Protein AF-A0A535DC11-F1 (afdb_monomer)

Secondary structure (DSSP, 8-state):
-EEE-STTHHHHHHHHHHHHHH--S---EEE--TTSTTTS-STHHHHHHTT---EEE---HHHH-TTTTSTT--GGGS-HHHHHHHHHHHHHHHHHHT-

Foldseek 3Di:
DKAFAPLLVVVSVLLVVLLVVQAPQDDDYDHHDCPPPPRLPDPVVVCVVVVHRDIDDDPPCVVPPPCPPHPPPDPVPDPVVSVVRSVRSNVSSVVVVVD

Structure (mmCIF, N/CA/C/O backbone):
data_AF-A0A535DC11-F1
#
_entry.id   AF-A0A535DC11-F1
#
loop_
_atom_site.group_PDB
_atom_site.id
_atom_site.type_symbol
_atom_site.label_atom_id
_atom_site.label_alt_id
_atom_site.label_comp_id
_atom_site.label_asym_id
_atom_site.label_entity_id
_atom_site.label_seq_id
_atom_site.pdbx_PDB_ins_code
_atom_site.Cartn_x
_atom_site.Cartn_y
_atom_site.Cartn_z
_atom_site.occupancy
_atom_site.B_iso_or_equiv
_atom_site.auth_seq_id
_atom_site.auth_comp_id
_atom_site.auth_asym_id
_atom_site.auth_atom_id
_atom_site.pdbx_PDB_model_num
ATOM 1 N N . LEU A 1 1 ? -1.008 -6.342 -1.145 1.00 96.25 1 LEU A N 1
ATOM 2 C CA . LEU A 1 1 ? -0.482 -6.449 0.231 1.00 96.25 1 LEU A CA 1
ATOM 3 C C . LEU A 1 1 ? -0.591 -5.083 0.890 1.00 96.25 1 LEU A C 1
ATOM 5 O O . LEU A 1 1 ? -0.094 -4.120 0.324 1.00 96.25 1 LEU A O 1
ATOM 9 N N . PHE A 1 2 ? -1.243 -5.000 2.045 1.00 98.38 2 PHE A N 1
ATOM 10 C CA . PHE A 1 2 ? -1.210 -3.828 2.917 1.00 98.38 2 PHE A CA 1
ATOM 11 C C . PHE A 1 2 ? -0.053 -4.009 3.902 1.00 98.38 2 PHE A C 1
ATOM 13 O O . PHE A 1 2 ? 0.011 -5.022 4.595 1.00 98.38 2 PHE A O 1
ATOM 20 N N . VAL A 1 3 ? 0.879 -3.065 3.937 1.00 98.12 3 VAL A N 1
ATOM 21 C CA . VAL A 1 3 ? 2.065 -3.108 4.797 1.00 98.12 3 VAL A CA 1
ATOM 22 C C . VAL A 1 3 ? 2.003 -1.945 5.772 1.00 98.12 3 VAL A C 1
ATOM 24 O O . VAL A 1 3 ? 1.769 -0.808 5.361 1.00 98.12 3 VAL A O 1
ATOM 27 N N . SER A 1 4 ? 2.235 -2.214 7.054 1.00 98.56 4 SER A N 1
ATOM 28 C CA . SER A 1 4 ? 2.381 -1.173 8.069 1.00 98.56 4 SER A CA 1
ATOM 29 C C . SER A 1 4 ? 3.508 -1.478 9.061 1.00 98.56 4 SER A C 1
ATOM 31 O O . SER A 1 4 ? 3.950 -2.623 9.182 1.00 98.56 4 SER A O 1
ATOM 33 N N . ASN A 1 5 ? 3.937 -0.478 9.836 1.00 98.31 5 ASN A N 1
ATOM 34 C CA . ASN A 1 5 ? 4.663 -0.726 11.080 1.00 98.31 5 ASN A CA 1
ATOM 35 C C . ASN A 1 5 ? 3.682 -1.166 12.186 1.00 98.31 5 ASN A C 1
ATOM 37 O O . ASN A 1 5 ? 2.455 -1.136 12.007 1.00 98.31 5 ASN A O 1
ATOM 41 N N . PHE A 1 6 ? 4.197 -1.592 13.343 1.00 98.38 6 PHE A N 1
ATOM 42 C CA . PHE A 1 6 ? 3.339 -2.005 14.460 1.00 98.38 6 PHE A CA 1
ATOM 43 C C . PHE A 1 6 ? 2.463 -0.867 15.001 1.00 98.38 6 PHE A C 1
ATOM 45 O O . PHE A 1 6 ? 1.303 -1.117 15.329 1.00 98.38 6 PHE A O 1
ATOM 52 N N . GLY A 1 7 ? 2.978 0.368 15.045 1.00 97.81 7 GLY A N 1
ATOM 53 C CA . GLY A 1 7 ? 2.223 1.544 15.498 1.00 97.81 7 GLY A CA 1
ATOM 54 C C . GLY A 1 7 ? 1.011 1.859 14.614 1.00 97.81 7 GLY A C 1
ATOM 55 O O . GLY A 1 7 ? -0.048 2.222 15.114 1.00 97.81 7 GLY A O 1
ATOM 56 N N . SER A 1 8 ? 1.123 1.609 13.310 1.00 98.56 8 SER A N 1
ATOM 57 C CA . SER A 1 8 ? 0.063 1.831 12.318 1.00 98.56 8 SER A CA 1
ATOM 58 C C . SER A 1 8 ? -0.848 0.613 12.116 1.00 98.56 8 SER A C 1
ATOM 60 O O . SER A 1 8 ? -1.738 0.632 11.265 1.00 98.56 8 SER A O 1
ATOM 62 N N . ARG A 1 9 ? -0.673 -0.465 12.896 1.00 98.44 9 ARG A N 1
ATOM 63 C CA . ARG A 1 9 ? -1.478 -1.693 12.771 1.00 98.44 9 ARG A CA 1
ATOM 64 C C . ARG A 1 9 ? -2.991 -1.461 12.919 1.00 98.44 9 ARG A C 1
ATOM 66 O O . ARG A 1 9 ? -3.728 -2.106 12.170 1.00 98.44 9 ARG A O 1
ATOM 73 N N . PRO A 1 10 ? -3.492 -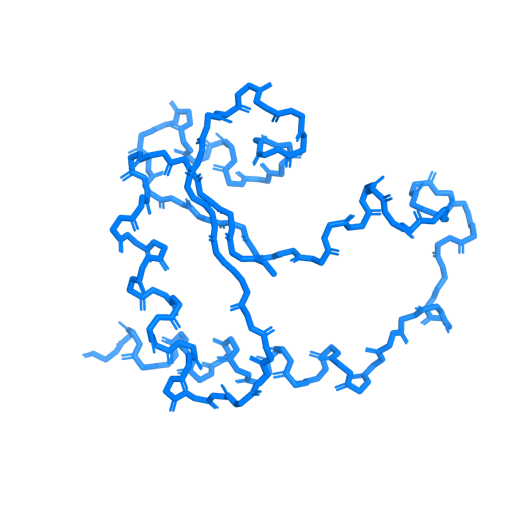0.606 13.838 1.00 98.50 10 PRO A N 1
ATOM 74 C CA . PRO A 1 10 ? -4.924 -0.313 13.917 1.00 98.50 10 PRO A CA 1
ATOM 75 C C . PRO A 1 10 ? -5.463 0.313 12.624 1.00 98.50 10 PRO A C 1
ATOM 77 O O . PRO A 1 10 ? -6.450 -0.183 12.087 1.00 98.50 10 PRO A O 1
ATOM 80 N N . LEU A 1 11 ? -4.755 1.312 12.076 1.00 98.31 11 LEU A N 1
ATOM 81 C CA . LEU A 1 11 ? -5.084 1.942 10.792 1.00 98.31 11 LEU A CA 1
ATOM 82 C C . LEU A 1 11 ? -5.106 0.906 9.659 1.00 98.31 11 LEU A C 1
ATOM 84 O O . LEU A 1 11 ? -6.054 0.850 8.881 1.00 98.31 11 LEU A O 1
ATOM 88 N N . MET A 1 12 ? -4.089 0.043 9.589 1.00 98.56 12 MET A N 1
ATOM 89 C CA . MET A 1 12 ? -4.013 -1.002 8.567 1.00 98.56 12 MET A CA 1
ATOM 90 C C . MET A 1 12 ? -5.190 -1.978 8.642 1.00 98.56 12 MET A C 1
ATOM 92 O O . MET A 1 12 ? -5.757 -2.323 7.610 1.00 98.56 12 MET A O 1
ATOM 96 N N . ARG A 1 13 ? -5.574 -2.424 9.845 1.00 98.50 13 ARG A N 1
ATOM 97 C CA . ARG A 1 13 ? -6.729 -3.319 10.024 1.00 98.50 13 ARG A CA 1
ATOM 98 C C . ARG A 1 13 ? -8.022 -2.663 9.557 1.00 98.50 13 ARG A C 1
ATOM 100 O O . ARG A 1 13 ? -8.739 -3.274 8.774 1.00 98.50 13 ARG A O 1
ATOM 107 N N . GLN A 1 14 ? -8.254 -1.416 9.964 1.00 98.44 14 GLN A N 1
ATOM 108 C CA . GLN A 1 14 ? -9.426 -0.649 9.549 1.00 98.44 14 GLN A CA 1
ATOM 109 C C . GLN A 1 14 ? -9.490 -0.494 8.020 1.00 98.44 14 GLN A C 1
ATOM 111 O O . GLN A 1 14 ? -10.540 -0.708 7.414 1.00 98.44 14 GLN A O 1
ATOM 116 N N . ALA A 1 15 ? -8.359 -0.182 7.381 1.00 98.44 15 ALA A N 1
ATOM 117 C CA . ALA A 1 15 ? -8.269 -0.075 5.928 1.00 98.44 15 ALA A CA 1
ATOM 118 C C . ALA A 1 15 ? -8.556 -1.413 5.226 1.00 98.44 15 ALA A C 1
ATOM 120 O O . ALA A 1 15 ? -9.343 -1.457 4.286 1.00 98.44 15 ALA A O 1
ATOM 121 N N . VAL A 1 16 ? -7.974 -2.518 5.700 1.00 98.56 16 VAL A N 1
ATOM 122 C CA . VAL A 1 16 ? -8.177 -3.857 5.116 1.00 98.56 16 VAL A CA 1
ATOM 123 C C . VAL A 1 16 ? -9.620 -4.331 5.273 1.00 98.56 16 VAL A C 1
ATOM 125 O O . VAL A 1 16 ? -10.182 -4.893 4.335 1.00 98.56 16 VAL A O 1
ATOM 128 N N . GLU A 1 17 ? -10.225 -4.114 6.440 1.00 98.25 17 GLU A N 1
ATOM 129 C CA . GLU A 1 17 ? -11.632 -4.440 6.691 1.00 98.25 17 GLU A CA 1
ATOM 130 C C . GLU A 1 17 ? -12.556 -3.629 5.778 1.00 98.25 17 GLU A C 1
ATOM 132 O O . GLU A 1 17 ? -13.420 -4.208 5.119 1.00 98.25 17 GLU A O 1
ATOM 137 N N . SER A 1 18 ? -12.317 -2.319 5.658 1.00 98.38 18 SER A N 1
ATOM 138 C CA . SER A 1 18 ? -13.065 -1.455 4.742 1.00 98.38 18 SER A CA 1
ATOM 139 C C . SER A 1 18 ? -12.895 -1.897 3.283 1.00 98.38 18 SER A C 1
ATOM 141 O O . SER A 1 18 ? -13.888 -2.105 2.592 1.00 98.38 18 SER A O 1
ATOM 143 N N . PHE A 1 19 ? -11.665 -2.156 2.823 1.00 98.62 19 PHE A N 1
ATOM 144 C CA . PHE A 1 19 ? -11.396 -2.620 1.457 1.00 98.62 19 PHE A CA 1
ATOM 145 C C . PHE A 1 19 ? -12.135 -3.922 1.129 1.00 98.62 19 PHE A C 1
ATOM 147 O O . PHE A 1 19 ? -12.759 -4.024 0.074 1.00 98.62 19 PHE A O 1
ATOM 154 N N . ARG A 1 20 ? -12.114 -4.903 2.042 1.00 97.94 20 ARG A N 1
ATOM 155 C CA . ARG A 1 20 ? -12.829 -6.182 1.879 1.00 97.94 20 ARG A CA 1
ATOM 156 C C . ARG A 1 20 ? -14.345 -6.011 1.800 1.00 97.94 20 ARG A C 1
ATOM 158 O O . ARG A 1 20 ? -15.005 -6.826 1.172 1.00 97.94 20 ARG A O 1
ATOM 165 N N . GLY A 1 21 ? -14.897 -4.958 2.402 1.00 97.38 21 GLY A N 1
ATOM 166 C CA . GLY A 1 21 ? -16.310 -4.610 2.253 1.00 97.38 21 GLY A CA 1
ATOM 167 C C . GLY A 1 21 ? -16.665 -3.982 0.899 1.00 97.38 21 GLY A C 1
ATOM 168 O O . GLY A 1 21 ? -17.845 -3.878 0.582 1.00 97.38 21 GLY A O 1
ATOM 169 N N . GLN A 1 22 ? -15.674 -3.546 0.114 1.00 97.62 22 GLN A N 1
ATOM 170 C CA . GLN A 1 22 ? -15.864 -2.808 -1.144 1.00 97.62 22 GLN A CA 1
ATOM 171 C C . GLN A 1 22 ? -15.373 -3.575 -2.381 1.00 97.62 22 GLN A C 1
ATOM 173 O O . GLN A 1 22 ? -15.685 -3.192 -3.507 1.00 97.62 22 GLN A O 1
ATOM 178 N N . SER A 1 23 ? -14.572 -4.628 -2.201 1.00 96.75 23 SER A N 1
ATOM 179 C CA . SER A 1 23 ? -13.962 -5.377 -3.298 1.00 96.75 23 SER A CA 1
ATOM 180 C C . SER A 1 23 ? -13.635 -6.813 -2.898 1.00 96.75 23 SER A C 1
ATOM 182 O O . SER A 1 23 ? -13.026 -7.054 -1.859 1.00 96.75 23 SER A O 1
ATOM 184 N N . ASP A 1 24 ? -13.920 -7.750 -3.804 1.00 96.25 24 ASP A N 1
ATOM 185 C CA . ASP A 1 24 ? -13.497 -9.155 -3.706 1.00 96.25 24 ASP A CA 1
ATOM 186 C C . ASP A 1 24 ? -12.055 -9.378 -4.208 1.00 96.25 24 ASP A C 1
ATOM 188 O O . ASP A 1 24 ? -11.621 -10.510 -4.438 1.00 96.25 24 ASP A O 1
ATOM 192 N N . PHE A 1 25 ? -11.297 -8.309 -4.482 1.00 97.38 25 PHE A N 1
ATOM 193 C CA . PHE A 1 25 ? -9.896 -8.451 -4.870 1.00 97.38 25 PHE A CA 1
ATOM 194 C C . PHE A 1 25 ? -9.083 -9.035 -3.697 1.00 97.38 25 PHE A C 1
ATOM 196 O O . PHE A 1 25 ? -9.189 -8.534 -2.576 1.00 97.38 25 PHE A O 1
ATOM 203 N N . PRO A 1 26 ? -8.255 -10.074 -3.920 1.00 96.38 26 PRO A N 1
ATOM 204 C CA . PRO A 1 26 ? -7.525 -10.726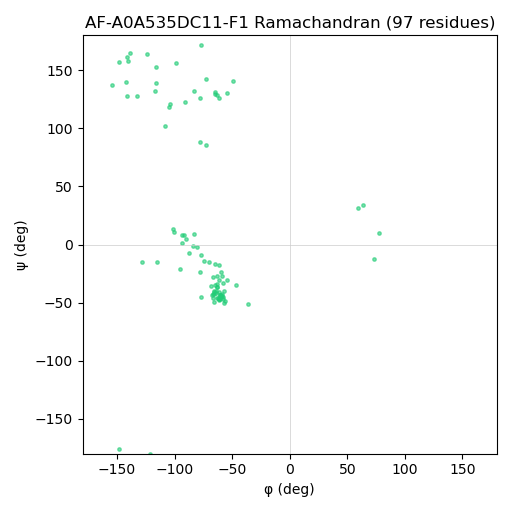 -2.839 1.00 96.38 26 PRO A CA 1
ATOM 205 C C . PRO A 1 26 ? -6.515 -9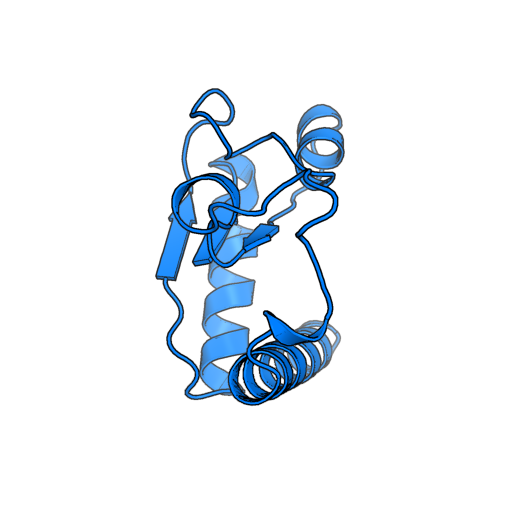.772 -2.195 1.00 96.38 26 PRO A C 1
ATOM 207 O O . PRO A 1 26 ? -5.692 -9.156 -2.878 1.00 96.38 26 PRO A O 1
ATOM 210 N N . VAL A 1 27 ? -6.553 -9.677 -0.863 1.00 96.25 27 VAL A N 1
ATOM 211 C CA . VAL A 1 27 ? -5.652 -8.821 -0.085 1.00 96.25 27 VAL A CA 1
ATOM 212 C C . VAL A 1 27 ? -5.049 -9.555 1.103 1.00 96.25 27 VAL A C 1
ATOM 214 O O . VAL A 1 27 ? -5.750 -10.097 1.960 1.00 96.25 27 VAL A O 1
ATOM 217 N N . GLU A 1 28 ? -3.726 -9.477 1.167 1.00 97.31 28 GLU A N 1
ATOM 218 C CA . GLU A 1 28 ? -2.920 -9.821 2.333 1.00 97.31 28 GLU A CA 1
ATOM 219 C C . GLU A 1 28 ? -2.559 -8.557 3.109 1.00 97.31 28 GLU A C 1
ATOM 221 O O . GLU A 1 28 ? -2.491 -7.468 2.525 1.00 97.31 28 GLU A O 1
ATOM 226 N N . ALA A 1 29 ? -2.275 -8.701 4.403 1.00 98.00 29 ALA A N 1
ATOM 227 C CA . ALA A 1 29 ? -1.859 -7.595 5.256 1.00 98.00 29 ALA A CA 1
ATOM 228 C C . ALA A 1 29 ? -0.787 -8.021 6.262 1.00 98.00 29 ALA A C 1
ATOM 230 O O . ALA A 1 29 ? -0.887 -9.090 6.864 1.00 98.00 29 ALA A O 1
ATOM 231 N N . ILE A 1 30 ? 0.210 -7.166 6.484 1.00 98.00 30 ILE A N 1
ATOM 232 C CA . ILE A 1 30 ? 1.285 -7.412 7.443 1.00 98.00 30 ILE A CA 1
ATOM 233 C C . ILE A 1 30 ? 1.676 -6.128 8.177 1.00 98.00 30 ILE A C 1
ATOM 235 O O . ILE A 1 30 ? 1.990 -5.111 7.566 1.00 98.00 30 ILE A O 1
ATOM 239 N N . ALA A 1 31 ? 1.692 -6.208 9.508 1.00 98.38 31 ALA A N 1
ATOM 240 C CA . ALA A 1 31 ? 2.335 -5.217 10.359 1.00 98.38 31 ALA A CA 1
ATOM 241 C C . ALA A 1 31 ? 3.658 -5.807 10.856 1.00 98.38 31 ALA A C 1
ATOM 243 O O . ALA A 1 31 ? 3.644 -6.879 11.467 1.00 98.38 31 ALA A O 1
ATOM 244 N N . THR A 1 32 ? 4.781 -5.154 10.571 1.00 97.94 32 THR A N 1
ATOM 245 C CA . THR A 1 32 ? 6.119 -5.678 10.893 1.00 97.94 32 THR A CA 1
ATOM 246 C C . THR A 1 32 ? 7.111 -4.553 11.202 1.00 97.94 32 THR A C 1
ATOM 248 O O . THR A 1 32 ? 6.731 -3.386 11.284 1.00 97.94 32 THR A O 1
ATOM 251 N N . PHE A 1 33 ? 8.377 -4.895 11.434 1.00 97.19 33 PHE A N 1
ATOM 252 C CA . PHE A 1 33 ? 9.428 -3.924 11.715 1.00 97.19 33 PHE A CA 1
ATOM 253 C C . PHE A 1 33 ? 9.838 -3.134 10.468 1.00 97.19 33 PHE A C 1
ATOM 255 O O . PHE A 1 33 ? 9.978 -3.693 9.384 1.00 97.19 33 PHE A O 1
ATOM 262 N N . GLU A 1 34 ? 10.125 -1.846 10.652 1.00 95.38 34 GLU A N 1
ATOM 263 C CA . GLU A 1 34 ? 10.505 -0.918 9.574 1.00 95.38 34 GLU A CA 1
ATOM 264 C C . GLU A 1 34 ? 11.855 -1.258 8.929 1.00 95.38 34 GLU A C 1
ATOM 266 O O . GLU A 1 34 ? 12.065 -0.981 7.751 1.00 95.38 34 GLU A O 1
ATOM 271 N N . TRP A 1 35 ? 12.753 -1.895 9.689 1.00 94.19 35 TRP A N 1
ATOM 272 C CA . TRP A 1 35 ? 14.080 -2.309 9.223 1.00 94.19 35 TRP A CA 1
ATOM 273 C C . TRP A 1 35 ? 14.056 -3.561 8.339 1.00 94.19 35 TRP A C 1
ATOM 275 O O . TRP A 1 35 ? 15.077 -3.905 7.742 1.00 94.19 35 TRP A O 1
ATOM 285 N N . VAL A 1 36 ? 12.913 -4.249 8.236 1.00 95.88 36 VAL A N 1
ATOM 286 C CA . VAL A 1 36 ? 12.754 -5.316 7.245 1.00 95.88 36 VAL A CA 1
ATOM 287 C C . VAL A 1 36 ? 12.870 -4.681 5.853 1.00 95.88 36 VAL A C 1
ATOM 289 O O . VAL A 1 36 ? 12.169 -3.702 5.578 1.00 95.88 36 VAL A O 1
ATOM 292 N N . PRO A 1 37 ? 13.730 -5.209 4.960 1.00 94.44 37 PRO A N 1
ATOM 293 C CA . PRO A 1 37 ? 13.881 -4.671 3.613 1.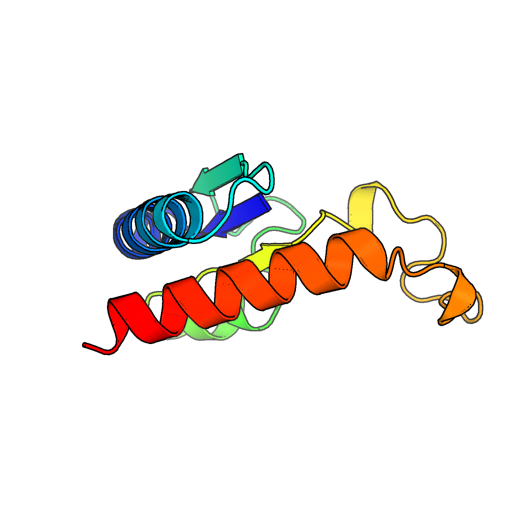00 94.44 37 PRO A CA 1
ATOM 294 C C . PRO A 1 37 ? 12.532 -4.483 2.908 1.00 94.44 37 PRO A C 1
ATOM 296 O O . PRO A 1 37 ? 11.615 -5.281 3.085 1.00 94.44 37 PRO A O 1
ATOM 299 N N . GLY A 1 38 ? 12.389 -3.395 2.153 1.00 92.50 38 GLY A N 1
ATOM 300 C CA . GLY A 1 38 ? 11.162 -3.054 1.427 1.00 92.50 38 GLY A CA 1
ATOM 301 C C . GLY A 1 38 ? 9.984 -2.554 2.276 1.00 92.50 38 GLY A C 1
ATOM 302 O O . GLY A 1 38 ? 9.041 -2.011 1.705 1.00 92.50 38 GLY A O 1
ATOM 303 N N . VAL A 1 39 ? 10.007 -2.682 3.610 1.00 95.62 39 VAL A N 1
ATOM 304 C CA . VAL A 1 39 ? 8.866 -2.292 4.462 1.00 95.62 39 VAL A CA 1
ATOM 305 C C . VAL A 1 39 ? 8.778 -0.788 4.651 1.00 95.62 39 VAL A C 1
ATOM 307 O O . VAL A 1 39 ? 7.687 -0.252 4.527 1.00 95.62 39 VAL A O 1
ATOM 310 N N . GLY A 1 40 ? 9.888 -0.106 4.936 1.00 95.06 40 GLY A N 1
ATOM 311 C CA . GLY A 1 40 ? 9.932 1.347 5.160 1.00 95.06 40 GLY A CA 1
ATOM 312 C C . GLY A 1 40 ? 10.449 2.170 3.975 1.00 95.06 40 GLY A C 1
ATOM 313 O O . GLY A 1 40 ? 10.829 3.315 4.167 1.00 95.06 40 GLY A O 1
ATOM 314 N N . TRP A 1 41 ? 10.551 1.592 2.772 1.00 95.06 41 TRP A N 1
ATOM 315 C CA . TRP A 1 41 ? 11.294 2.193 1.646 1.00 95.06 41 TRP A CA 1
ATOM 316 C C . TRP A 1 41 ? 10.460 3.079 0.706 1.00 95.06 41 TRP A C 1
ATOM 318 O O . TRP A 1 41 ? 10.953 3.477 -0.345 1.00 95.06 41 TRP A O 1
ATOM 328 N N . SER A 1 42 ? 9.207 3.372 1.055 1.00 96.00 42 SER A N 1
ATOM 329 C CA . SER A 1 42 ? 8.353 4.310 0.313 1.00 96.00 42 SER A CA 1
ATOM 330 C C . SER A 1 42 ? 7.905 5.450 1.234 1.00 96.00 42 SER A C 1
ATOM 332 O O . SER A 1 42 ? 8.290 5.488 2.404 1.00 96.00 42 SER A O 1
ATOM 334 N N . ASP A 1 43 ? 7.118 6.393 0.717 1.00 97.62 43 ASP A N 1
ATOM 335 C CA . ASP A 1 43 ? 6.835 7.681 1.367 1.00 97.62 43 ASP A CA 1
ATOM 336 C C . ASP A 1 43 ? 6.193 7.545 2.754 1.00 97.62 43 ASP A C 1
ATOM 338 O O . ASP A 1 43 ? 6.386 8.393 3.624 1.00 97.62 43 ASP A O 1
ATOM 34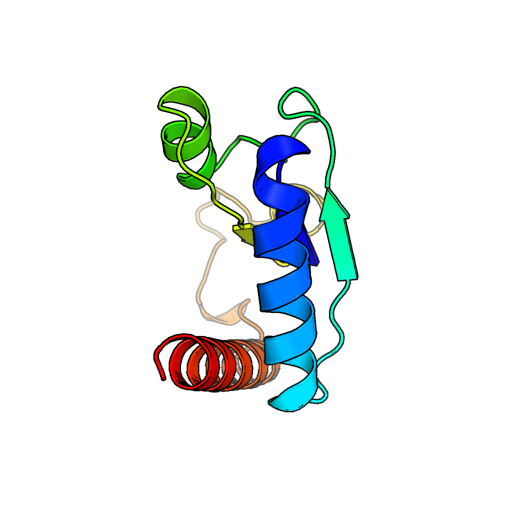2 N N . HIS A 1 44 ? 5.469 6.453 3.013 1.00 97.81 44 HIS A N 1
ATOM 343 C CA . HIS A 1 44 ? 4.887 6.168 4.327 1.00 97.81 44 HIS A CA 1
ATOM 344 C C . HIS A 1 44 ? 5.941 6.053 5.442 1.00 97.81 44 HIS A C 1
ATOM 346 O O . HIS A 1 44 ? 5.611 6.283 6.603 1.00 97.81 44 HIS A O 1
ATOM 352 N N . GLY A 1 45 ? 7.201 5.744 5.115 1.00 97.75 45 GLY A N 1
ATOM 353 C CA . GLY A 1 45 ? 8.306 5.749 6.075 1.00 97.75 45 GLY A CA 1
ATOM 354 C C . GLY A 1 45 ? 8.573 7.140 6.659 1.00 97.75 45 GLY A C 1
ATOM 355 O O . GLY A 1 45 ? 8.820 7.265 7.857 1.00 97.75 45 GLY A O 1
ATOM 356 N N . SER A 1 46 ? 8.432 8.202 5.859 1.00 97.94 46 SER A N 1
ATOM 357 C CA . SER A 1 46 ? 8.555 9.585 6.341 1.00 97.94 46 SER A CA 1
ATOM 358 C C . SER A 1 46 ? 7.446 9.951 7.330 1.00 97.94 46 SER A C 1
ATOM 360 O O . SER A 1 46 ? 7.695 10.663 8.296 1.00 97.94 46 SER A O 1
ATOM 362 N N . PHE A 1 47 ? 6.233 9.423 7.141 1.00 98.38 47 PHE A N 1
ATOM 363 C CA . PHE A 1 47 ? 5.134 9.614 8.095 1.00 98.38 47 PHE A CA 1
ATOM 364 C C . PHE A 1 47 ? 5.421 8.912 9.422 1.00 98.38 47 PHE A C 1
ATOM 366 O O . PHE A 1 47 ? 5.208 9.502 10.479 1.00 98.38 47 PHE A O 1
ATOM 373 N N . TRP A 1 48 ? 5.948 7.685 9.376 1.00 98.00 48 TRP A N 1
ATOM 374 C CA . TRP A 1 48 ? 6.349 6.963 10.584 1.00 98.00 48 TRP A CA 1
ATOM 375 C C . TRP A 1 48 ? 7.446 7.690 11.361 1.00 98.00 48 TRP A C 1
ATOM 377 O O . TRP A 1 48 ? 7.349 7.766 12.585 1.00 98.00 48 TRP A O 1
ATOM 387 N N . ALA A 1 49 ? 8.435 8.268 10.670 1.00 97.00 49 ALA A N 1
ATOM 388 C CA . ALA A 1 49 ? 9.506 9.045 11.296 1.00 97.00 49 ALA A CA 1
ATOM 389 C C . ALA A 1 49 ? 8.975 10.241 12.109 1.00 97.00 49 ALA A C 1
ATOM 391 O O . ALA A 1 49 ? 9.522 10.565 13.160 1.00 97.00 49 ALA A O 1
ATOM 392 N N . GLU A 1 50 ? 7.869 10.836 11.664 1.00 97.94 50 GLU A N 1
ATOM 393 C CA . GLU A 1 50 ? 7.187 11.948 12.336 1.00 97.94 50 GLU A CA 1
ATOM 394 C C . GLU A 1 50 ? 6.045 11.489 13.271 1.00 97.94 50 GLU A C 1
ATOM 396 O O . GLU A 1 50 ? 5.281 12.299 13.793 1.00 97.94 50 GLU A O 1
ATOM 401 N N . GLY A 1 51 ? 5.900 10.179 13.501 1.00 96.88 51 GLY A N 1
ATOM 402 C CA . GLY A 1 51 ? 4.898 9.612 14.409 1.00 96.88 51 GLY A CA 1
ATOM 403 C C . GLY A 1 51 ? 3.468 9.561 13.858 1.00 96.88 51 GLY A C 1
ATOM 404 O O . GLY A 1 51 ? 2.541 9.238 14.605 1.00 96.88 51 GLY A O 1
ATOM 405 N N . TYR A 1 52 ? 3.260 9.836 12.568 1.00 98.31 52 TYR A N 1
ATOM 406 C CA . TYR A 1 52 ? 1.947 9.738 11.930 1.00 98.31 52 TYR A CA 1
ATOM 407 C C . TYR A 1 52 ? 1.636 8.291 11.507 1.00 98.31 52 TYR A C 1
ATOM 409 O O . TYR A 1 52 ? 2.461 7.647 10.849 1.00 98.31 52 TYR A O 1
ATOM 417 N N . PRO A 1 53 ? 0.434 7.761 11.817 1.00 98.19 53 PRO A N 1
ATOM 418 C CA . PRO A 1 53 ? 0.004 6.467 11.302 1.00 98.19 53 PRO A CA 1
ATOM 419 C C . PRO A 1 53 ? -0.078 6.473 9.772 1.00 98.19 53 PRO A C 1
ATOM 421 O O . PRO A 1 53 ? -0.775 7.298 9.183 1.00 98.19 53 PRO A O 1
ATOM 424 N N . ALA A 1 54 ? 0.595 5.521 9.130 1.00 98.31 54 ALA A N 1
ATOM 425 C CA . ALA A 1 54 ? 0.603 5.371 7.677 1.00 98.31 54 ALA A CA 1
ATOM 426 C C . ALA A 1 54 ? 0.739 3.899 7.267 1.00 98.31 54 ALA A C 1
ATOM 428 O O . ALA A 1 54 ? 1.227 3.060 8.030 1.00 98.31 54 ALA A O 1
ATOM 429 N N . LEU A 1 55 ? 0.305 3.576 6.051 1.00 98.19 55 LEU A N 1
ATOM 430 C CA . LEU A 1 55 ? 0.435 2.248 5.454 1.00 98.19 55 LEU A CA 1
ATOM 431 C C . LEU A 1 55 ? 0.760 2.365 3.966 1.00 98.19 55 LEU A C 1
ATOM 433 O O . LEU A 1 55 ? 0.483 3.390 3.346 1.00 98.19 55 LEU A O 1
ATOM 437 N N . MET A 1 56 ? 1.282 1.286 3.395 1.00 98.06 56 MET A N 1
ATOM 438 C CA . MET A 1 56 ? 1.513 1.142 1.960 1.00 98.06 56 MET A CA 1
ATOM 439 C C . MET A 1 56 ? 0.656 0.015 1.399 1.00 98.06 56 MET A C 1
ATOM 441 O O . MET A 1 56 ? 0.565 -1.060 1.993 1.00 98.06 56 MET A O 1
ATOM 445 N N . VAL A 1 57 ? 0.083 0.227 0.216 1.00 97.75 57 VAL A N 1
ATOM 446 C CA . VAL A 1 57 ? -0.521 -0.844 -0.580 1.00 97.75 57 VAL A CA 1
ATOM 447 C C . VAL A 1 57 ? 0.419 -1.154 -1.7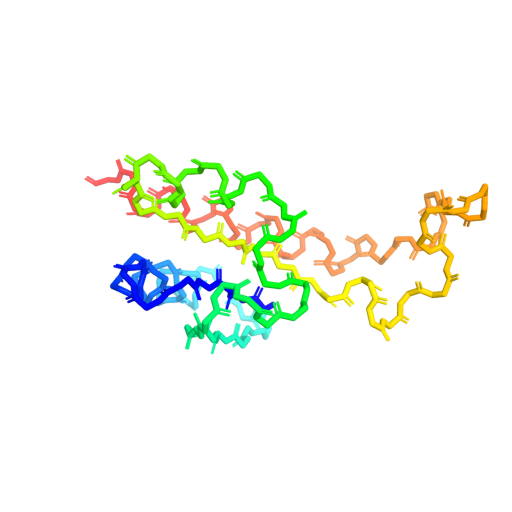31 1.00 97.75 57 VAL A C 1
ATOM 449 O O . VAL A 1 57 ? 0.710 -0.293 -2.553 1.00 97.75 57 VAL A O 1
ATOM 452 N N . THR A 1 58 ? 0.918 -2.383 -1.776 1.00 95.75 58 THR A N 1
ATOM 453 C CA . THR A 1 58 ? 1.902 -2.811 -2.772 1.00 95.75 58 THR A CA 1
ATOM 454 C C . THR A 1 58 ? 1.614 -4.225 -3.257 1.00 95.75 58 THR A C 1
ATOM 456 O O . THR A 1 58 ? 0.964 -5.032 -2.584 1.00 95.75 58 THR A O 1
ATOM 459 N N . ASP A 1 59 ? 2.121 -4.536 -4.437 1.00 94.50 59 ASP A N 1
ATOM 460 C CA . ASP A 1 59 ? 2.189 -5.874 -5.008 1.00 94.50 59 ASP A CA 1
ATOM 461 C C . ASP A 1 59 ? 3.583 -6.501 -4.858 1.00 94.50 59 ASP A C 1
ATOM 463 O O . ASP A 1 59 ? 3.840 -7.516 -5.496 1.00 94.50 59 ASP A O 1
ATOM 467 N N . THR A 1 60 ? 4.4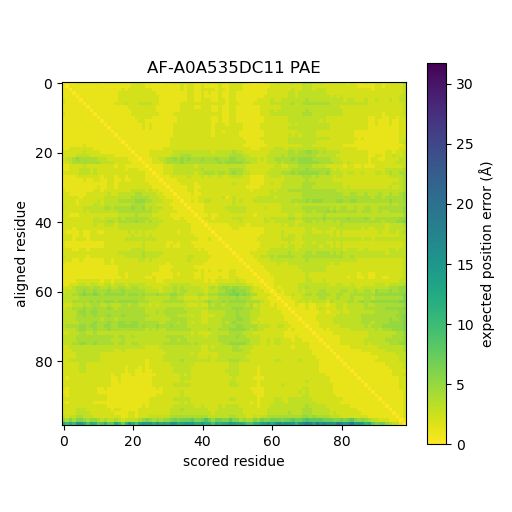58 -5.880 -4.055 1.00 92.12 60 THR A N 1
ATOM 468 C CA . THR A 1 60 ? 5.844 -6.283 -3.793 1.00 92.12 60 THR A CA 1
ATOM 469 C C . THR A 1 60 ? 6.771 -6.238 -5.012 1.00 92.12 60 THR A C 1
ATOM 471 O O . THR A 1 60 ? 7.695 -7.047 -5.092 1.00 92.12 60 THR A O 1
ATOM 474 N N . ALA A 1 61 ? 6.571 -5.278 -5.931 1.00 89.12 61 ALA A N 1
ATOM 475 C CA . ALA A 1 61 ? 7.366 -5.081 -7.153 1.00 89.12 61 ALA A CA 1
ATOM 476 C C . ALA A 1 61 ? 8.869 -5.383 -6.995 1.00 89.12 61 ALA A C 1
ATOM 478 O O . ALA A 1 61 ? 9.386 -6.229 -7.720 1.00 89.12 61 ALA A O 1
ATOM 479 N N . LEU A 1 62 ? 9.530 -4.809 -5.982 1.00 89.50 62 LEU A N 1
ATOM 480 C CA . LEU A 1 62 ? 10.950 -5.039 -5.669 1.00 89.50 62 LEU A CA 1
ATOM 481 C C . LEU A 1 62 ? 11.373 -6.525 -5.661 1.00 89.50 62 LEU A C 1
ATOM 483 O O . LEU A 1 62 ? 12.496 -6.848 -6.030 1.00 89.50 62 LEU A O 1
ATOM 487 N N . TYR A 1 63 ? 10.494 -7.429 -5.226 1.00 90.88 63 TYR A N 1
ATOM 488 C CA . TYR A 1 63 ? 10.796 -8.854 -5.057 1.00 90.88 63 TYR A CA 1
ATOM 489 C C . TYR A 1 63 ? 10.402 -9.728 -6.245 1.00 90.88 63 TYR A C 1
ATOM 491 O O . TYR A 1 63 ? 10.888 -10.851 -6.357 1.00 90.88 63 TYR A O 1
ATOM 499 N N . ARG A 1 64 ? 9.480 -9.266 -7.094 1.00 93.75 64 ARG A N 1
ATOM 500 C CA . ARG A 1 64 ? 8.855 -10.115 -8.123 1.00 93.75 64 ARG A CA 1
ATOM 501 C C . ARG A 1 64 ? 8.901 -9.542 -9.534 1.00 93.75 64 ARG A C 1
ATOM 503 O O . ARG A 1 64 ? 8.583 -10.263 -10.476 1.00 93.75 64 ARG A O 1
ATOM 510 N N . TYR A 1 65 ? 9.205 -8.256 -9.685 1.00 96.00 65 TYR A N 1
ATOM 511 C CA . TYR A 1 65 ? 9.151 -7.551 -10.958 1.00 96.00 65 TYR A CA 1
ATOM 512 C C . TYR A 1 65 ? 10.575 -7.247 -11.450 1.00 96.00 65 TYR A C 1
ATOM 514 O O . TYR A 1 65 ? 11.212 -6.321 -10.953 1.00 96.00 65 TYR A O 1
ATOM 522 N N . PRO A 1 66 ? 11.100 -8.018 -12.421 1.00 95.44 66 PRO A N 1
ATOM 523 C CA . PRO A 1 66 ? 12.513 -7.959 -12.810 1.00 95.44 66 PRO A CA 1
ATOM 524 C C . PRO A 1 66 ? 12.904 -6.672 -13.545 1.00 95.44 66 PRO A C 1
ATOM 526 O O . PRO A 1 66 ? 14.089 -6.393 -13.688 1.00 95.44 66 PRO A O 1
ATOM 529 N N . HIS A 1 67 ? 11.928 -5.900 -14.021 1.00 96.44 67 HIS A N 1
ATOM 530 C CA . HIS A 1 67 ? 12.171 -4.660 -14.757 1.00 96.44 67 HIS A CA 1
ATOM 531 C C . HIS A 1 67 ? 12.156 -3.419 -13.857 1.00 96.44 67 HIS A C 1
ATOM 533 O O . HIS A 1 67 ? 12.333 -2.311 -14.357 1.00 96.44 67 HIS A O 1
ATOM 539 N N . TYR A 1 68 ? 11.955 -3.591 -12.547 1.00 94.69 68 TYR A N 1
ATOM 540 C CA . TYR A 1 68 ? 11.912 -2.498 -11.581 1.00 94.69 68 TYR A CA 1
ATOM 541 C C . TYR A 1 68 ? 13.176 -1.627 -11.660 1.00 94.69 68 TYR A C 1
ATOM 543 O O . TYR A 1 68 ? 14.287 -2.154 -11.633 1.00 94.69 68 TYR A O 1
ATOM 551 N N . HIS A 1 69 ? 13.008 -0.302 -11.741 1.00 95.00 69 HIS A N 1
ATOM 552 C CA . HIS A 1 69 ? 14.107 0.673 -11.874 1.00 95.00 69 HIS A CA 1
ATOM 553 C C . HIS A 1 69 ? 14.989 0.469 -13.124 1.00 95.00 69 HIS A C 1
ATOM 555 O O . HIS A 1 69 ? 16.180 0.782 -13.118 1.00 95.00 69 HIS A O 1
ATOM 561 N N . THR A 1 70 ? 14.415 -0.038 -14.215 1.00 96.62 70 THR A N 1
ATOM 562 C CA . THR A 1 70 ? 15.106 -0.157 -15.505 1.00 96.62 70 THR A CA 1
ATOM 563 C C . THR A 1 70 ? 14.330 0.562 -16.603 1.00 96.62 70 THR A C 1
ATOM 565 O O . THR A 1 70 ? 13.135 0.806 -16.470 1.00 96.62 70 THR A O 1
ATOM 568 N N . GLU A 1 71 ? 14.976 0.829 -17.737 1.00 97.69 71 GLU A N 1
ATOM 569 C CA . GLU A 1 71 ? 14.302 1.350 -18.941 1.00 97.69 71 GLU A CA 1
ATOM 570 C C . GLU A 1 71 ? 13.240 0.388 -19.496 1.00 97.69 71 GLU A C 1
ATOM 572 O O . GLU A 1 71 ? 12.379 0.775 -20.282 1.00 97.69 71 GLU A O 1
ATOM 577 N N . GLN A 1 72 ? 13.293 -0.883 -19.090 1.00 97.62 72 GLN A N 1
ATOM 578 C CA . GLN A 1 72 ? 12.293 -1.874 -19.450 1.00 97.62 72 GLN A CA 1
ATOM 579 C C . GLN A 1 72 ? 11.045 -1.781 -18.571 1.00 97.62 72 GLN A C 1
ATOM 581 O O . GLN A 1 72 ? 10.117 -2.547 -18.812 1.00 97.62 72 GLN A O 1
ATOM 586 N N . ASP A 1 73 ? 10.975 -0.893 -17.580 1.00 97.44 73 ASP A N 1
ATOM 587 C CA . ASP A 1 73 ? 9.738 -0.637 -16.847 1.00 97.44 73 ASP A CA 1
ATOM 588 C C . ASP A 1 73 ? 8.757 0.155 -17.725 1.00 97.44 73 ASP A C 1
ATOM 590 O O . ASP A 1 73 ? 8.744 1.385 -17.737 1.00 97.44 73 ASP A O 1
ATOM 594 N N . THR A 1 74 ? 7.989 -0.565 -18.545 1.00 97.50 74 THR A N 1
ATOM 595 C CA . THR A 1 74 ? 7.143 0.023 -19.589 1.00 97.50 74 THR A CA 1
ATOM 596 C C . THR A 1 74 ? 5.656 -0.246 -19.334 1.00 97.50 74 THR A C 1
ATOM 598 O O . THR A 1 74 ? 5.314 -1.273 -18.736 1.00 97.50 74 THR A O 1
ATOM 601 N N . PRO A 1 75 ? 4.745 0.626 -19.813 1.00 97.31 75 PRO A N 1
ATOM 602 C CA . PRO A 1 75 ? 3.304 0.494 -19.579 1.00 97.31 75 PRO A CA 1
ATOM 603 C C . PRO A 1 75 ? 2.711 -0.858 -19.995 1.00 97.31 75 PRO A C 1
ATOM 605 O O . PRO A 1 75 ? 1.785 -1.354 -19.361 1.00 97.31 75 PRO A O 1
ATOM 608 N N . GLU A 1 76 ? 3.271 -1.507 -21.017 1.00 97.75 76 GLU A N 1
ATOM 609 C CA . GLU A 1 76 ? 2.798 -2.801 -21.526 1.00 97.75 76 GLU A CA 1
ATOM 610 C C . GLU A 1 76 ? 2.947 -3.939 -20.505 1.00 97.75 76 GLU A C 1
ATOM 612 O O . GLU A 1 76 ? 2.332 -4.992 -20.661 1.00 97.75 76 GLU A O 1
ATOM 617 N N . LYS A 1 77 ? 3.762 -3.750 -19.460 1.00 96.12 77 LYS A N 1
ATOM 618 C CA . LYS A 1 77 ? 3.972 -4.734 -18.389 1.00 96.12 77 LYS A CA 1
ATOM 619 C C . LYS A 1 77 ? 2.956 -4.610 -17.256 1.00 96.12 77 LYS A C 1
ATOM 621 O O . LYS A 1 77 ? 2.922 -5.462 -16.366 1.00 96.12 77 LYS A O 1
ATOM 626 N N . VAL A 1 78 ? 2.124 -3.570 -17.280 1.00 96.00 78 VAL A N 1
ATOM 627 C CA . VAL A 1 78 ? 1.079 -3.348 -16.284 1.00 96.00 78 VAL A CA 1
ATOM 628 C C . VAL A 1 78 ? -0.111 -4.266 -16.567 1.00 96.00 78 VAL A C 1
ATOM 630 O O . VAL A 1 78 ? -0.706 -4.243 -17.643 1.00 96.00 78 VAL A O 1
ATOM 633 N N . ASP A 1 79 ? -0.526 -5.039 -15.562 1.00 96.62 79 ASP A N 1
ATOM 634 C CA . ASP A 1 79 ? -1.823 -5.722 -15.585 1.00 96.62 79 ASP A CA 1
ATOM 635 C C . ASP A 1 79 ? -2.929 -4.710 -15.252 1.00 96.62 79 ASP A C 1
ATOM 637 O O . ASP A 1 79 ? -3.311 -4.513 -14.093 1.00 96.62 79 ASP A O 1
ATOM 641 N N . TYR A 1 80 ? -3.438 -4.040 -16.287 1.00 97.81 80 TYR A N 1
ATOM 642 C CA . TYR A 1 80 ? -4.474 -3.017 -16.148 1.00 97.81 80 TYR A CA 1
ATOM 643 C C . TYR A 1 80 ? -5.786 -3.554 -15.566 1.00 97.81 80 TYR A C 1
ATOM 645 O O . TYR A 1 80 ? -6.487 -2.826 -14.865 1.00 97.81 80 TYR A O 1
ATOM 653 N N . GLY A 1 81 ? -6.116 -4.827 -15.809 1.00 98.06 81 GLY A N 1
ATOM 654 C CA . GLY A 1 81 ? -7.320 -5.448 -15.260 1.00 98.06 81 GLY A CA 1
ATOM 655 C C . GLY A 1 81 ? -7.245 -5.571 -13.739 1.00 98.06 81 GLY A C 1
ATOM 656 O O . GLY A 1 81 ? -8.185 -5.201 -13.029 1.00 98.06 81 GLY A O 1
ATOM 657 N N . ARG A 1 82 ? -6.107 -6.039 -13.213 1.00 96.94 82 ARG A N 1
ATOM 658 C CA . ARG A 1 82 ? -5.864 -6.067 -11.763 1.00 96.94 82 ARG A CA 1
ATOM 659 C C . ARG A 1 82 ? -5.746 -4.665 -11.185 1.00 96.94 82 ARG A C 1
ATOM 661 O O . ARG A 1 82 ? -6.353 -4.410 -10.147 1.00 96.94 82 ARG A O 1
ATOM 668 N N . LEU A 1 83 ? -5.026 -3.766 -11.857 1.00 97.50 83 LEU A N 1
ATOM 669 C CA . LEU A 1 83 ? -4.869 -2.380 -11.419 1.00 97.50 83 LEU A CA 1
ATOM 670 C C . LEU A 1 83 ? -6.232 -1.698 -11.242 1.00 97.50 83 LEU A C 1
ATOM 672 O O . LEU A 1 83 ? -6.498 -1.146 -10.178 1.00 97.50 83 LEU A O 1
ATOM 676 N N . ALA A 1 84 ? -7.128 -1.807 -12.227 1.00 98.25 84 ALA A N 1
ATOM 677 C CA . ALA A 1 84 ? -8.466 -1.221 -12.155 1.00 98.25 84 ALA A CA 1
ATOM 678 C C . ALA A 1 84 ? -9.278 -1.755 -10.962 1.00 98.25 84 ALA A C 1
ATOM 680 O O . ALA A 1 84 ? -9.917 -0.982 -10.250 1.00 98.25 84 ALA A O 1
ATOM 681 N N . ARG A 1 85 ? -9.217 -3.067 -10.695 1.00 98.06 85 ARG A N 1
ATOM 682 C CA . ARG A 1 85 ? -9.911 -3.689 -9.552 1.00 98.06 85 ARG A CA 1
ATOM 683 C C . ARG A 1 85 ? -9.358 -3.226 -8.203 1.00 98.06 85 ARG A C 1
ATOM 685 O O . ARG A 1 85 ? -10.138 -3.001 -7.278 1.00 98.06 85 ARG A O 1
ATOM 692 N N . VAL A 1 86 ? -8.036 -3.077 -8.087 1.00 97.81 86 VAL A N 1
ATOM 693 C CA . VAL A 1 86 ? -7.395 -2.549 -6.873 1.00 97.81 86 VAL A CA 1
ATOM 694 C C . VAL A 1 86 ? -7.785 -1.090 -6.663 1.00 97.81 86 VAL A C 1
ATOM 696 O O . VAL A 1 86 ? -8.244 -0.744 -5.579 1.00 97.81 86 VAL A O 1
ATOM 699 N N . VAL A 1 87 ? -7.672 -0.249 -7.695 1.00 98.19 87 VAL A N 1
ATOM 700 C CA . VAL A 1 87 ? -8.018 1.180 -7.619 1.00 98.19 87 VAL A CA 1
ATOM 701 C C . VAL A 1 87 ? -9.491 1.376 -7.259 1.00 98.19 87 VAL A C 1
ATOM 703 O O . VAL A 1 87 ? -9.790 2.172 -6.373 1.00 98.19 87 VAL A O 1
ATOM 706 N N . GLY A 1 88 ? -10.405 0.616 -7.869 1.00 98.50 88 GLY A N 1
ATOM 707 C CA . GLY A 1 88 ? -11.827 0.656 -7.518 1.00 98.50 88 GLY A CA 1
ATOM 708 C C . GLY A 1 88 ? -12.084 0.296 -6.051 1.00 98.50 88 GLY A C 1
ATOM 709 O O . GLY A 1 88 ? -12.804 1.013 -5.358 1.00 98.50 88 GLY A O 1
ATOM 710 N N . GLY A 1 89 ? -11.433 -0.759 -5.547 1.00 98.38 89 GLY A N 1
ATOM 711 C CA . GLY A 1 89 ? -11.521 -1.140 -4.135 1.00 98.38 89 GLY A CA 1
ATOM 712 C C . GLY A 1 89 ? -10.948 -0.081 -3.187 1.00 98.38 89 GLY A C 1
ATOM 713 O O . GLY A 1 89 ? -11.551 0.206 -2.156 1.00 98.38 89 GLY A O 1
ATOM 714 N N . LEU A 1 90 ? -9.824 0.550 -3.545 1.00 98.38 90 LEU A N 1
ATOM 715 C CA . LEU A 1 90 ? -9.224 1.634 -2.759 1.00 98.38 90 LEU A CA 1
ATOM 716 C C . LEU A 1 90 ? -10.115 2.879 -2.733 1.00 98.38 90 LEU A C 1
ATOM 718 O O . LEU A 1 90 ? -10.275 3.487 -1.679 1.00 98.38 90 LEU A O 1
ATOM 722 N N . ALA A 1 91 ? -10.730 3.239 -3.861 1.00 98.44 91 ALA A N 1
ATOM 723 C CA . ALA A 1 91 ? -11.665 4.356 -3.926 1.00 98.44 91 ALA A CA 1
ATOM 724 C C . ALA A 1 91 ? -12.887 4.120 -3.021 1.00 98.44 91 ALA A C 1
ATOM 726 O O . ALA A 1 91 ? -13.230 4.990 -2.221 1.00 98.44 91 ALA A O 1
ATOM 727 N N . GLY A 1 92 ? -13.496 2.929 -3.087 1.00 98.44 92 GLY A N 1
ATOM 728 C CA . GLY A 1 92 ? -14.597 2.551 -2.196 1.00 98.44 92 GLY A CA 1
ATOM 729 C C . GLY A 1 92 ? -14.183 2.554 -0.723 1.00 98.44 92 GLY A C 1
ATOM 730 O O . GLY A 1 92 ? -14.901 3.086 0.122 1.00 98.44 92 GLY A O 1
ATOM 731 N N . MET A 1 93 ? -12.999 2.015 -0.413 1.00 98.31 93 MET A N 1
ATOM 732 C CA . MET A 1 93 ? -12.434 2.005 0.939 1.00 98.31 93 MET A CA 1
ATOM 733 C C . MET A 1 93 ? -12.299 3.426 1.503 1.00 98.31 93 MET A C 1
ATOM 735 O O . MET A 1 93 ? -12.756 3.690 2.614 1.00 98.31 93 MET A O 1
ATOM 739 N N . LEU A 1 94 ? -11.690 4.342 0.742 1.00 97.75 94 LEU A N 1
ATOM 740 C CA . LEU A 1 94 ? -11.498 5.736 1.151 1.00 97.75 94 LEU A CA 1
ATOM 741 C C . LEU A 1 94 ? -12.835 6.459 1.329 1.00 97.75 94 LEU A C 1
ATOM 743 O O . LEU A 1 94 ? -13.015 7.173 2.312 1.00 97.75 94 LEU A O 1
ATOM 74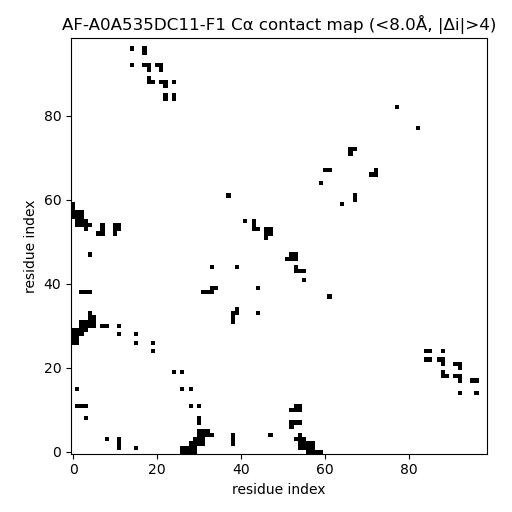7 N N . TRP A 1 95 ? -13.787 6.234 0.421 1.00 98.00 95 TRP A N 1
ATOM 748 C CA . TRP A 1 95 ? -15.134 6.786 0.543 1.00 98.00 95 TRP A CA 1
ATOM 749 C C . TRP A 1 95 ? -15.838 6.313 1.818 1.00 98.00 95 TRP A C 1
ATOM 751 O O . TRP A 1 95 ? -16.457 7.114 2.511 1.00 98.00 95 TRP A O 1
ATOM 761 N N . ALA A 1 96 ? -15.733 5.024 2.151 1.00 97.44 96 ALA A N 1
ATOM 762 C CA . ALA A 1 96 ? -16.358 4.460 3.342 1.00 97.44 96 ALA A CA 1
ATOM 763 C C . ALA A 1 96 ? -15.721 4.966 4.648 1.00 97.44 96 ALA A C 1
ATOM 765 O O . ALA A 1 96 ? -1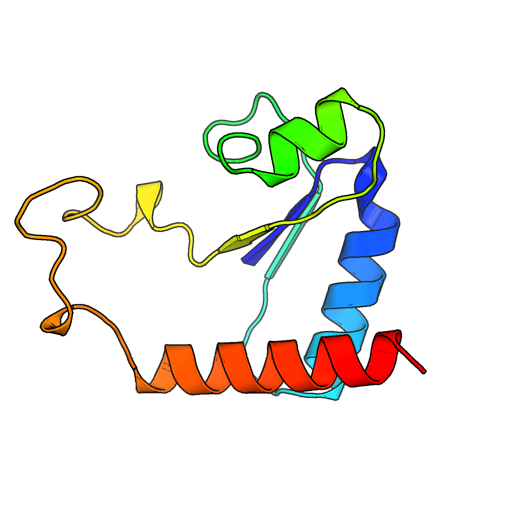6.438 5.168 5.622 1.00 97.44 96 ALA A O 1
ATOM 766 N N . LEU A 1 97 ? -14.400 5.187 4.669 1.00 95.56 97 LEU A N 1
ATOM 767 C CA . LEU A 1 97 ? -13.675 5.702 5.840 1.00 95.56 97 LEU A CA 1
ATOM 768 C C . LEU A 1 97 ? -13.822 7.215 6.043 1.00 95.56 97 LEU A C 1
ATOM 770 O O . LEU A 1 97 ? -13.611 7.698 7.150 1.00 95.56 97 LEU A O 1
ATOM 774 N N . GLY A 1 98 ? -14.129 7.961 4.980 1.00 91.75 98 GLY A N 1
ATOM 775 C CA . GLY A 1 98 ? -14.320 9.412 5.030 1.00 91.75 98 GLY A CA 1
ATOM 776 C C . GLY A 1 98 ? -15.725 9.861 5.443 1.00 91.75 98 GLY A C 1
ATOM 777 O O . GLY A 1 98 ? -15.972 11.066 5.487 1.00 91.75 98 GLY A O 1
ATOM 778 N N . ARG A 1 99 ? -16.645 8.923 5.694 1.00 76.56 99 ARG A N 1
ATOM 779 C CA . ARG A 1 99 ? -17.987 9.189 6.232 1.00 76.56 99 ARG A CA 1
ATOM 780 C C . ARG A 1 99 ? -17.990 9.123 7.750 1.00 76.56 99 ARG A C 1
ATOM 782 O O . ARG A 1 99 ? -18.762 9.913 8.333 1.00 76.56 99 ARG A O 1
#

Nearest PDB structures (foldseek):
  7dz7-assembly1_Y  TM=3.611E-01  e=8.740E+00  Chlamydomonas reinhardtii

Solvent-accessible surface area (backbone atoms only — not comparable to full-atom values): 5838 Å² total; per-residue (Å²): 61,41,40,24,36,65,88,14,34,68,59,46,50,55,50,52,54,39,23,58,74,53,31,91,68,90,74,51,75,46,61,44,63,56,84,46,85,82,65,41,77,53,76,46,35,62,34,48,76,73,72,41,78,41,62,46,80,43,89,55,50,92,82,74,41,93,37,66,99,44,94,70,61,46,79,88,76,56,61,59,72,60,49,51,54,51,51,53,14,50,51,44,21,52,56,64,72,73,107

Mean predicted aligned error: 2.41 Å

Radius of gyration: 14.34 Å; Cα contacts (8 Å, |Δi|>4): 110; chains: 1; bounding box: 33×23×37 Å

pLDDT: mean 96.73, std 2.81, range [76.56, 98.62]

Sequence (99 aa):
LFVSNFGSRPLMRQAVESFRGQSDFPVEAIATFEWVPGVGWSDHGSFWAEGYPALMVTDTALYRYPHYHTEQDTPEKVDYGRLARVVGGLAGMLWALGR